Protein AF-A0A7C7VC70-F1 (afdb_monomer_lite)

Sequence (90 aa):
MLKFLIASLVLIIVNLSFSWYALRKWKDYTEKFFLYNKLVSENLLLSKKIEEKLGYKELL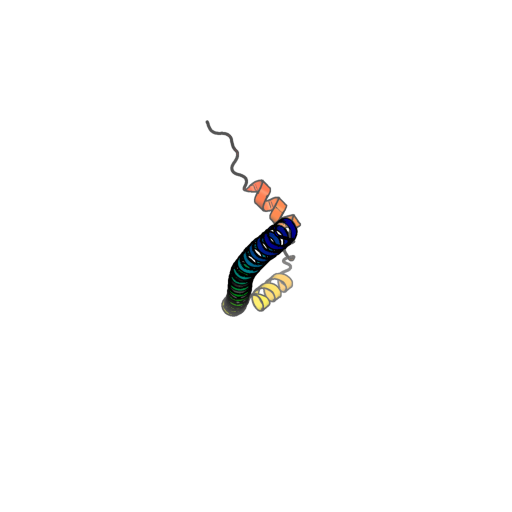RYAKMKGFKDISLEDIKGFLKIYQPSSRSE

Foldseek 3Di:
DVVVVVVVVVVVVVVVVVVVVVVVVVVVVVVVVVVVVVVVVVVVVVVVVVCVVVVVVVVVVVCVVVVHDDQDPVNVVVVVVVVPPPPDDD

pLDDT: mean 78.53, std 12.61, range [38.03, 94.38]

Structure (mmCIF, N/CA/C/O backbone):
data_AF-A0A7C7VC70-F1
#
_entry.id   AF-A0A7C7VC70-F1
#
loop_
_atom_site.group_PDB
_atom_site.id
_atom_site.type_symbol
_atom_site.label_atom_id
_atom_site.label_alt_id
_atom_site.label_comp_id
_atom_site.label_asym_id
_atom_site.label_entity_id
_atom_site.label_seq_id
_atom_site.pdbx_PDB_ins_code
_atom_site.Cartn_x
_atom_site.Cartn_y
_atom_site.Cartn_z
_atom_site.occupancy
_atom_site.B_iso_or_equiv
_atom_site.auth_seq_id
_atom_site.auth_comp_id
_atom_site.auth_asym_id
_atom_site.auth_atom_id
_atom_site.pdbx_PDB_model_num
ATOM 1 N N . MET A 1 1 ? 33.200 -5.993 -41.373 1.00 71.81 1 MET A N 1
ATOM 2 C CA . MET A 1 1 ? 33.839 -5.513 -40.126 1.00 71.81 1 MET A CA 1
ATOM 3 C C . MET A 1 1 ? 33.149 -4.267 -39.576 1.00 71.81 1 MET A C 1
ATOM 5 O O . MET A 1 1 ? 32.452 -4.394 -38.582 1.00 71.81 1 MET A O 1
ATOM 9 N N . LEU A 1 2 ? 33.219 -3.107 -40.246 1.00 86.62 2 LEU A N 1
ATOM 10 C CA . LEU A 1 2 ? 32.647 -1.844 -39.735 1.00 86.62 2 LEU A CA 1
ATOM 11 C C . LEU A 1 2 ? 31.137 -1.902 -39.421 1.00 86.62 2 LEU A C 1
ATOM 13 O O . LEU A 1 2 ? 30.706 -1.428 -38.377 1.00 86.62 2 LEU A O 1
ATOM 17 N N . LYS A 1 3 ? 30.340 -2.556 -40.278 1.00 84.38 3 LYS A N 1
ATOM 18 C CA . LYS A 1 3 ? 28.891 -2.737 -40.059 1.00 84.38 3 LYS A CA 1
ATOM 19 C C . LYS A 1 3 ? 28.566 -3.512 -38.771 1.00 84.38 3 LYS A C 1
ATOM 21 O O . LYS A 1 3 ? 27.601 -3.183 -38.095 1.00 84.38 3 LYS A O 1
ATOM 26 N N . PHE A 1 4 ? 29.390 -4.500 -38.415 1.00 89.56 4 PHE A N 1
ATOM 27 C CA . PHE A 1 4 ? 29.217 -5.285 -37.187 1.00 89.56 4 PHE A CA 1
ATOM 28 C C . PHE A 1 4 ? 29.623 -4.488 -35.944 1.00 89.56 4 PHE A C 1
ATOM 30 O O . PHE A 1 4 ? 28.938 -4.549 -34.931 1.00 89.56 4 PHE A O 1
ATOM 37 N N . LEU A 1 5 ? 30.677 -3.673 -36.051 1.00 89.75 5 LEU A N 1
ATOM 38 C CA . LEU A 1 5 ? 31.092 -2.733 -35.006 1.00 89.75 5 LEU A CA 1
ATOM 39 C C . LEU A 1 5 ? 29.984 -1.723 -34.678 1.00 89.75 5 LEU A C 1
ATOM 41 O O . LEU A 1 5 ? 29.658 -1.519 -33.511 1.00 89.75 5 LEU A O 1
ATOM 45 N N . ILE A 1 6 ? 29.358 -1.148 -35.708 1.00 91.88 6 ILE A N 1
ATOM 46 C CA . ILE A 1 6 ? 28.236 -0.215 -35.547 1.00 91.88 6 ILE A CA 1
ATOM 47 C C . ILE A 1 6 ? 27.027 -0.926 -34.924 1.00 91.88 6 ILE A C 1
ATOM 49 O O . ILE A 1 6 ? 26.430 -0.400 -33.989 1.00 91.88 6 ILE A O 1
ATOM 53 N N . ALA A 1 7 ? 26.693 -2.136 -35.383 1.00 91.69 7 ALA A N 1
ATOM 54 C CA . ALA A 1 7 ? 25.587 -2.911 -34.823 1.00 91.69 7 ALA A CA 1
ATOM 55 C C . ALA A 1 7 ? 25.798 -3.243 -33.332 1.00 91.69 7 ALA A C 1
ATOM 57 O O . ALA A 1 7 ? 24.883 -3.061 -32.530 1.00 91.69 7 ALA A O 1
ATOM 58 N N . SER A 1 8 ? 27.007 -3.654 -32.934 1.00 90.75 8 SER A N 1
ATOM 59 C CA . SER A 1 8 ? 27.345 -3.874 -31.522 1.00 90.75 8 SER A CA 1
ATOM 60 C C . SER A 1 8 ? 27.249 -2.595 -30.694 1.00 90.75 8 SER A C 1
ATOM 62 O O . SER A 1 8 ? 26.731 -2.634 -29.581 1.00 90.75 8 SER A O 1
ATOM 64 N N . LEU A 1 9 ? 27.698 -1.458 -31.230 1.00 93.00 9 LEU A N 1
ATOM 65 C CA . LEU A 1 9 ? 27.619 -0.177 -30.530 1.00 93.00 9 LEU A CA 1
ATOM 66 C C . LEU A 1 9 ? 26.162 0.245 -30.287 1.00 93.00 9 LEU A C 1
ATOM 68 O O . LEU A 1 9 ? 25.815 0.658 -29.183 1.00 93.00 9 LEU A O 1
ATOM 72 N N . VAL A 1 10 ? 25.291 0.078 -31.286 1.00 94.19 10 VAL A N 1
ATOM 73 C CA . VAL A 1 10 ? 23.852 0.354 -31.155 1.00 94.19 10 VAL A CA 1
ATOM 74 C C . VAL A 1 10 ? 23.218 -0.544 -30.094 1.00 94.19 10 VAL A C 1
ATOM 76 O O . VAL A 1 10 ? 22.480 -0.051 -29.243 1.00 94.19 10 VAL A O 1
ATOM 79 N N . LEU A 1 11 ? 23.543 -1.841 -30.086 1.00 93.50 11 LEU A N 1
ATOM 80 C CA . LEU A 1 11 ? 23.043 -2.768 -29.068 1.00 93.50 11 LEU A CA 1
ATOM 81 C C . LEU A 1 11 ? 23.471 -2.352 -27.658 1.00 93.50 11 LEU A C 1
ATOM 83 O O . LEU A 1 11 ? 22.642 -2.366 -26.752 1.00 93.50 11 LEU A O 1
ATOM 87 N N . ILE A 1 12 ? 24.723 -1.925 -27.473 1.00 93.69 12 ILE A N 1
ATOM 88 C CA . ILE A 1 12 ? 25.218 -1.432 -26.180 1.00 93.69 12 ILE A CA 1
ATOM 89 C C . ILE A 1 12 ? 24.425 -0.200 -25.726 1.00 93.69 12 ILE A C 1
ATOM 91 O O . ILE A 1 12 ? 23.981 -0.154 -24.580 1.00 93.69 12 ILE A O 1
ATOM 95 N N . ILE A 1 13 ? 24.194 0.769 -26.616 1.00 94.25 13 ILE A N 1
ATOM 96 C CA . ILE A 1 13 ? 23.462 2.006 -26.296 1.00 94.25 13 ILE A CA 1
ATOM 97 C C . ILE A 1 13 ? 22.008 1.710 -25.910 1.00 94.25 13 ILE A C 1
ATOM 99 O O . ILE A 1 13 ? 21.504 2.253 -24.923 1.00 94.25 13 ILE A O 1
ATOM 103 N N . VAL A 1 14 ? 21.334 0.830 -26.654 1.00 93.38 14 VAL A N 1
ATOM 104 C CA . VAL A 1 14 ? 19.952 0.426 -26.354 1.00 93.38 14 VAL A CA 1
ATOM 105 C C . VAL A 1 14 ? 19.884 -0.270 -24.997 1.00 93.38 14 VAL A C 1
ATOM 107 O O . VAL A 1 14 ? 19.015 0.043 -24.183 1.00 93.38 14 VAL A O 1
ATOM 110 N N . ASN A 1 15 ? 20.836 -1.158 -24.713 1.00 94.38 15 ASN A N 1
ATOM 111 C CA . ASN A 1 15 ? 20.869 -1.916 -23.468 1.00 94.38 15 ASN A CA 1
ATOM 112 C C . ASN A 1 15 ? 21.155 -1.019 -22.251 1.00 94.38 15 ASN A C 1
ATOM 114 O O . ASN A 1 15 ? 20.504 -1.147 -21.212 1.00 94.38 15 ASN A O 1
ATOM 118 N N . LEU A 1 16 ? 22.060 -0.043 -22.397 1.00 93.81 16 LEU A N 1
ATOM 119 C CA . LEU A 1 16 ? 22.313 0.965 -21.364 1.00 93.81 16 LEU A CA 1
ATOM 120 C C . LEU A 1 16 ? 21.067 1.810 -21.090 1.00 93.81 16 LEU A C 1
ATOM 122 O O . LEU A 1 16 ? 20.707 2.034 -19.936 1.00 93.81 16 LEU A O 1
ATOM 126 N N . SER A 1 17 ? 20.397 2.254 -22.154 1.00 91.88 17 SER A N 1
ATOM 127 C CA . SER A 1 17 ? 19.202 3.096 -22.056 1.00 91.88 17 SER A CA 1
ATOM 128 C C . SER A 1 17 ? 18.062 2.361 -21.352 1.00 91.88 17 SER A C 1
ATOM 130 O O . SER A 1 17 ? 17.413 2.914 -20.462 1.00 91.88 17 SER A O 1
ATOM 132 N N . PHE A 1 18 ? 17.853 1.088 -21.701 1.00 91.50 18 PHE A N 1
ATOM 133 C CA . PHE A 1 18 ? 16.857 0.242 -21.052 1.00 91.50 18 PHE A CA 1
ATOM 134 C C . PHE A 1 18 ? 17.199 -0.007 -19.580 1.00 91.50 18 PHE A C 1
ATOM 136 O O . PHE A 1 18 ? 16.339 0.148 -18.715 1.00 91.50 18 PHE A O 1
ATOM 143 N N . SER A 1 19 ? 18.462 -0.314 -19.280 1.00 88.88 19 SER A N 1
ATOM 144 C CA . SER A 1 19 ? 18.930 -0.541 -17.908 1.00 88.88 19 SER A CA 1
ATOM 145 C C . SER A 1 19 ? 18.750 0.702 -17.033 1.00 88.88 19 SER A C 1
ATOM 147 O O . SER A 1 19 ? 18.239 0.609 -15.917 1.00 88.88 19 SER A O 1
ATOM 149 N N . TRP A 1 20 ? 19.090 1.884 -17.555 1.00 93.00 20 TRP A N 1
ATOM 150 C CA . TRP A 1 20 ? 18.884 3.158 -16.865 1.00 93.00 20 TRP A CA 1
ATOM 151 C C . TRP A 1 20 ? 17.403 3.426 -16.583 1.00 93.00 20 TRP A C 1
ATOM 153 O O . TRP A 1 20 ? 17.025 3.812 -15.474 1.00 93.00 20 TRP A O 1
ATOM 163 N N . TYR A 1 21 ? 16.541 3.203 -17.578 1.00 92.00 21 TYR A N 1
ATOM 164 C CA . TYR A 1 21 ? 15.100 3.363 -17.417 1.00 92.00 21 TYR A CA 1
ATOM 165 C C . TYR A 1 21 ? 14.527 2.392 -16.376 1.00 92.00 21 TYR A C 1
ATOM 167 O O . TYR A 1 21 ? 13.751 2.807 -15.512 1.00 92.00 21 TYR A O 1
ATOM 175 N N . ALA A 1 22 ? 14.942 1.124 -16.415 1.00 87.62 22 ALA A N 1
ATOM 176 C CA . ALA A 1 22 ? 14.527 0.104 -15.459 1.00 87.62 22 ALA A CA 1
ATOM 177 C C . ALA A 1 22 ? 14.938 0.472 -14.024 1.00 87.62 22 ALA A C 1
ATOM 179 O O . ALA A 1 22 ? 14.104 0.418 -13.123 1.00 87.62 22 ALA A O 1
ATOM 180 N N . LEU A 1 23 ? 16.174 0.940 -13.823 1.00 88.81 23 LEU A N 1
ATOM 181 C CA . LEU A 1 23 ? 16.662 1.445 -12.534 1.00 88.81 23 LE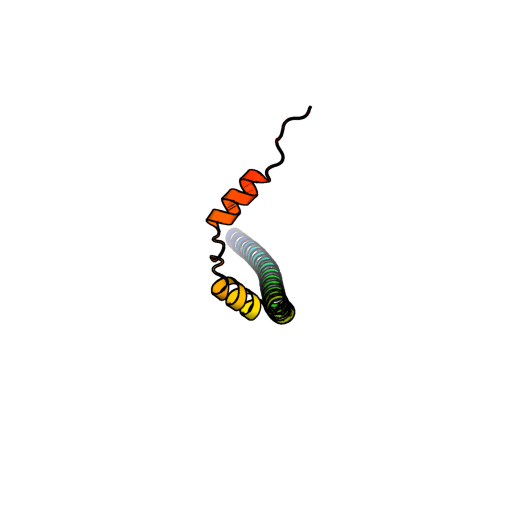U A CA 1
ATOM 182 C C . LEU A 1 23 ? 15.818 2.613 -12.013 1.00 88.81 23 LEU A C 1
ATOM 184 O O . LEU A 1 23 ? 15.435 2.638 -10.842 1.00 88.81 23 LEU A O 1
ATOM 188 N N . ARG A 1 24 ? 15.481 3.569 -12.884 1.00 88.75 24 ARG A N 1
ATOM 189 C CA . ARG A 1 24 ? 14.654 4.719 -12.506 1.00 88.75 24 ARG A CA 1
ATOM 190 C C . ARG A 1 24 ? 13.245 4.294 -12.101 1.00 88.75 24 ARG A C 1
ATOM 192 O O . ARG A 1 24 ? 12.758 4.720 -11.059 1.00 88.75 24 ARG A O 1
ATOM 199 N N . LYS A 1 25 ? 12.612 3.413 -12.880 1.00 85.94 25 LYS A N 1
ATOM 200 C CA . LYS A 1 25 ? 11.290 2.872 -12.543 1.00 85.94 25 LYS A CA 1
ATOM 201 C C . LYS A 1 25 ? 11.314 2.059 -11.257 1.00 85.94 25 LYS A C 1
ATOM 203 O O . LYS A 1 25 ? 10.416 2.221 -10.440 1.00 85.94 25 LYS A O 1
ATOM 208 N N . TRP A 1 26 ? 12.338 1.237 -11.049 1.00 84.19 26 TRP A N 1
ATOM 209 C CA . TRP A 1 26 ? 12.503 0.471 -9.817 1.00 84.19 26 TRP A CA 1
ATOM 210 C C . TRP A 1 26 ? 12.555 1.377 -8.582 1.00 84.19 26 TRP A C 1
ATOM 212 O O . TRP A 1 26 ? 11.889 1.104 -7.581 1.00 84.19 26 TRP A O 1
ATOM 222 N N . LYS A 1 27 ? 13.285 2.495 -8.669 1.00 88.06 27 LYS A N 1
ATOM 223 C CA . LYS A 1 27 ? 13.339 3.498 -7.603 1.00 88.06 27 LYS A CA 1
ATOM 224 C C . LYS A 1 27 ? 11.958 4.097 -7.313 1.00 88.06 27 LYS A C 1
ATOM 226 O O . LYS A 1 27 ? 11.526 4.060 -6.164 1.00 88.06 27 LYS A O 1
ATOM 231 N N . ASP A 1 28 ? 11.236 4.539 -8.345 1.00 87.00 28 ASP A N 1
ATOM 232 C CA . ASP A 1 28 ? 9.877 5.087 -8.198 1.00 87.00 28 ASP A CA 1
ATOM 233 C C . ASP A 1 28 ? 8.914 4.076 -7.545 1.00 87.00 28 ASP A C 1
ATOM 235 O O . ASP A 1 28 ? 8.092 4.437 -6.700 1.00 87.00 28 ASP A O 1
ATOM 239 N N . TYR A 1 29 ? 8.996 2.797 -7.930 1.00 84.94 29 TYR A N 1
ATOM 240 C CA . TYR A 1 29 ? 8.188 1.729 -7.332 1.00 84.94 29 TYR A CA 1
ATOM 241 C C . TYR A 1 29 ? 8.534 1.506 -5.861 1.00 84.94 29 TYR A C 1
ATOM 243 O O . TYR A 1 29 ? 7.630 1.365 -5.039 1.00 84.94 29 TYR A O 1
ATOM 251 N N . THR A 1 30 ? 9.823 1.508 -5.524 1.00 85.00 30 THR A N 1
ATOM 252 C CA . THR A 1 30 ? 10.294 1.296 -4.150 1.00 85.00 30 THR A CA 1
ATOM 253 C C . THR A 1 30 ? 9.841 2.432 -3.234 1.00 85.00 30 THR A C 1
ATOM 255 O O . THR A 1 30 ? 9.340 2.177 -2.139 1.00 85.00 30 THR A O 1
ATOM 258 N N . GLU A 1 31 ? 9.933 3.681 -3.694 1.00 87.19 31 GLU A N 1
ATOM 259 C CA . GLU A 1 31 ? 9.463 4.852 -2.944 1.00 87.19 31 GLU A CA 1
ATOM 260 C C . GLU A 1 31 ? 7.947 4.806 -2.713 1.00 87.19 31 GLU A C 1
ATOM 262 O O . GLU A 1 31 ? 7.483 4.997 -1.586 1.00 87.19 31 GLU A O 1
ATOM 267 N N . LYS A 1 32 ? 7.164 4.473 -3.747 1.00 84.38 32 LYS A N 1
ATOM 268 C CA . LYS A 1 32 ? 5.706 4.315 -3.621 1.00 84.38 32 LYS A CA 1
ATOM 269 C C . LYS A 1 32 ? 5.322 3.175 -2.685 1.00 84.38 32 LYS A C 1
ATOM 271 O O . LYS A 1 32 ? 4.400 3.332 -1.891 1.00 84.38 32 LYS A O 1
ATOM 276 N N . PHE A 1 33 ? 6.023 2.047 -2.758 1.00 85.50 33 PHE A N 1
ATOM 277 C CA . PHE A 1 33 ? 5.787 0.901 -1.884 1.00 85.50 33 PHE A CA 1
ATOM 278 C C . PHE A 1 33 ? 6.091 1.236 -0.421 1.00 85.50 33 PHE A C 1
ATOM 280 O O . PHE A 1 33 ? 5.298 0.927 0.469 1.00 85.50 33 PHE A O 1
ATOM 287 N N . PHE A 1 34 ? 7.202 1.930 -0.166 1.00 88.00 34 PHE A N 1
ATOM 288 C CA . PHE A 1 34 ? 7.554 2.381 1.175 1.00 88.00 34 PHE A CA 1
ATOM 289 C C . PHE A 1 34 ? 6.517 3.363 1.733 1.00 88.00 34 PHE A C 1
ATOM 291 O O . PHE A 1 34 ? 6.058 3.200 2.864 1.00 88.00 34 PHE A O 1
ATOM 298 N N . LEU A 1 35 ? 6.092 4.340 0.925 1.00 87.31 35 LEU A N 1
ATOM 299 C CA . LEU A 1 35 ? 5.058 5.298 1.312 1.00 87.31 35 LEU A CA 1
ATOM 300 C C . LEU A 1 35 ? 3.722 4.604 1.610 1.00 87.31 35 LEU A C 1
ATOM 302 O O . LEU A 1 35 ? 3.091 4.907 2.620 1.00 87.31 35 LEU A O 1
ATOM 306 N N . TYR A 1 36 ? 3.314 3.648 0.773 1.00 81.12 36 TYR A N 1
ATOM 307 C CA . TYR A 1 36 ? 2.106 2.855 0.989 1.00 81.12 36 TYR A CA 1
ATOM 308 C C . TYR A 1 36 ? 2.158 2.097 2.320 1.00 81.12 36 TYR A C 1
ATOM 310 O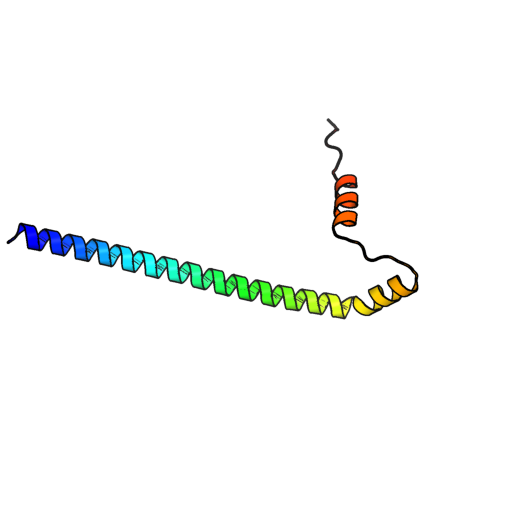 O . TYR A 1 36 ? 1.241 2.222 3.129 1.00 81.12 36 TYR A O 1
ATOM 318 N N . ASN A 1 37 ? 3.250 1.381 2.597 1.00 80.81 37 ASN A N 1
ATOM 319 C CA . ASN A 1 37 ? 3.402 0.649 3.857 1.00 80.81 37 ASN A CA 1
ATOM 320 C C . ASN A 1 37 ? 3.396 1.578 5.073 1.00 80.81 37 ASN A C 1
ATOM 322 O O . ASN A 1 37 ? 2.797 1.247 6.098 1.00 80.81 37 ASN A O 1
ATOM 326 N N . LYS A 1 38 ? 4.022 2.754 4.959 1.00 89.25 38 LYS A N 1
ATOM 327 C CA . LYS A 1 38 ? 3.986 3.771 6.011 1.00 89.25 38 LYS A CA 1
ATOM 328 C C . LYS A 1 38 ? 2.553 4.236 6.280 1.00 89.25 38 LYS A C 1
ATOM 330 O O . LYS A 1 38 ? 2.127 4.213 7.430 1.00 89.25 38 LYS A O 1
ATOM 335 N N . LEU A 1 39 ? 1.799 4.580 5.236 1.00 81.19 39 LEU A N 1
ATOM 336 C CA . LEU A 1 39 ? 0.403 5.013 5.355 1.00 81.19 39 LEU A CA 1
ATOM 337 C C . LEU A 1 39 ? -0.502 3.918 5.932 1.00 81.19 39 LEU A C 1
ATOM 339 O O . LEU A 1 39 ? -1.357 4.213 6.759 1.00 81.19 39 LEU A O 1
ATOM 343 N N . VAL A 1 40 ? -0.309 2.655 5.540 1.00 82.19 40 VAL A N 1
ATOM 344 C CA . VAL A 1 40 ? -1.044 1.514 6.111 1.00 82.19 40 VAL A CA 1
ATOM 345 C C . VAL A 1 40 ? -0.736 1.360 7.599 1.00 82.19 40 VAL A C 1
ATOM 347 O O . VAL A 1 40 ? -1.658 1.220 8.398 1.00 82.19 40 VAL A O 1
ATOM 350 N N . SER A 1 41 ? 0.538 1.438 7.98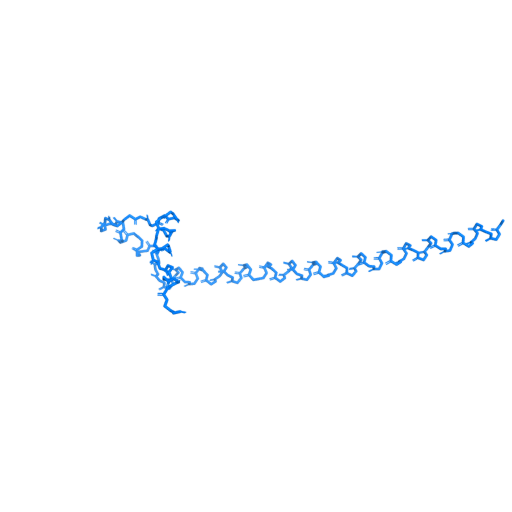8 1.00 83.81 41 SER A N 1
ATOM 351 C CA . SER A 1 41 ? 0.954 1.370 9.394 1.00 83.81 41 SER A CA 1
ATOM 352 C C . SER A 1 41 ? 0.358 2.512 10.225 1.00 83.81 41 SER A C 1
ATOM 354 O O . SER A 1 41 ? -0.213 2.278 11.291 1.00 83.81 41 SER A O 1
ATOM 356 N N . GLU A 1 42 ? 0.407 3.744 9.715 1.00 84.00 42 GLU A N 1
ATOM 357 C CA . GLU A 1 42 ? -0.207 4.908 10.362 1.00 84.00 42 GLU A CA 1
ATOM 358 C C . GLU A 1 42 ? -1.729 4.753 10.492 1.00 84.00 42 GLU A C 1
ATOM 360 O O . GLU A 1 42 ? -2.279 5.040 11.555 1.00 84.00 42 GLU A O 1
ATOM 365 N N . ASN A 1 43 ? -2.409 4.228 9.468 1.00 82.19 43 ASN A N 1
ATOM 366 C CA . ASN A 1 43 ? -3.845 3.945 9.532 1.00 82.19 43 ASN A CA 1
ATOM 367 C C . ASN A 1 43 ? -4.183 2.858 10.556 1.00 82.19 43 ASN A C 1
ATOM 369 O O . ASN A 1 43 ? -5.145 3.007 11.305 1.00 82.19 43 ASN A O 1
ATOM 373 N N . LEU A 1 44 ? -3.392 1.786 10.632 1.00 72.94 44 LEU A N 1
ATOM 374 C CA . LEU A 1 44 ? -3.571 0.742 11.644 1.00 72.94 44 LEU A CA 1
ATOM 375 C C . LEU A 1 44 ? -3.392 1.309 13.059 1.00 72.94 44 LEU A C 1
ATOM 377 O O . LEU A 1 44 ? -4.183 1.005 13.952 1.00 72.94 44 LEU A O 1
ATOM 381 N N . LEU A 1 45 ? -2.404 2.185 13.262 1.00 81.50 45 LEU A N 1
ATOM 382 C CA . LEU A 1 45 ? -2.189 2.876 14.535 1.00 81.50 45 LEU A CA 1
ATOM 383 C C . LEU A 1 45 ? -3.338 3.827 14.883 1.00 81.50 45 LEU A C 1
ATOM 385 O O . LEU A 1 45 ? -3.767 3.870 16.037 1.00 81.50 45 LEU A O 1
ATOM 389 N N . LEU A 1 46 ? -3.848 4.582 13.909 1.00 71.88 46 LEU A N 1
ATOM 390 C CA . LEU A 1 46 ? -5.006 5.457 14.090 1.00 71.88 46 LEU A CA 1
ATOM 391 C C . LEU A 1 46 ? -6.259 4.651 14.425 1.00 71.88 46 LEU A C 1
ATOM 393 O O . LEU A 1 46 ? -6.939 4.979 15.392 1.00 71.88 46 LEU A O 1
ATOM 397 N N . SER A 1 47 ? -6.518 3.566 13.694 1.00 70.31 47 SER A N 1
ATOM 398 C CA . SER A 1 47 ? -7.633 2.657 13.961 1.00 70.31 47 SER A CA 1
ATOM 399 C C . SER A 1 47 ? -7.551 2.090 15.375 1.00 70.31 47 SER A C 1
ATOM 401 O O . SER A 1 47 ? -8.541 2.120 16.100 1.00 70.31 47 SER A O 1
ATOM 403 N N . LYS A 1 48 ? -6.362 1.658 15.813 1.00 77.88 48 LYS A N 1
ATOM 404 C CA . LYS A 1 48 ? -6.144 1.178 17.182 1.00 77.88 48 LYS A CA 1
ATOM 405 C C . LYS A 1 48 ? -6.406 2.269 18.226 1.00 77.88 48 LYS A C 1
ATOM 407 O O . LYS A 1 48 ? -7.097 2.017 19.206 1.00 77.88 48 LYS A O 1
ATOM 412 N N . LYS A 1 49 ? -5.912 3.494 18.010 1.00 77.44 49 LYS A N 1
ATOM 413 C CA . LYS A 1 49 ? -6.169 4.635 18.912 1.00 77.44 49 LYS A CA 1
ATOM 414 C C . LYS A 1 49 ? -7.650 5.006 18.979 1.00 77.44 49 LYS A C 1
ATOM 416 O O . LYS A 1 49 ? -8.124 5.401 20.039 1.00 77.44 49 LYS A O 1
ATOM 421 N N . ILE A 1 50 ? -8.370 4.916 17.862 1.00 72.38 50 ILE A N 1
ATOM 422 C CA . ILE A 1 50 ? -9.820 5.133 17.806 1.00 72.38 50 ILE A CA 1
ATOM 423 C C . ILE A 1 50 ? -10.539 4.038 18.599 1.00 72.38 50 ILE A C 1
ATOM 425 O O . ILE A 1 50 ? -11.402 4.353 19.414 1.00 72.38 50 ILE A O 1
ATOM 429 N N . GLU A 1 51 ? -10.150 2.775 18.414 1.00 73.50 51 GLU A N 1
ATOM 430 C CA . GLU A 1 51 ? -10.711 1.630 19.135 1.00 73.50 51 GLU A CA 1
ATOM 431 C C . GLU A 1 51 ? -10.501 1.749 20.654 1.00 73.50 51 GLU A C 1
ATOM 433 O O . GLU A 1 51 ? -11.444 1.538 21.418 1.00 73.50 51 GLU A O 1
ATOM 438 N N . GLU A 1 52 ? -9.300 2.158 21.081 1.00 79.81 52 GLU A N 1
ATOM 439 C CA . GLU A 1 52 ? -8.959 2.430 22.483 1.00 79.81 52 GLU A CA 1
ATOM 440 C C . GLU A 1 52 ? -9.750 3.619 23.048 1.00 79.81 52 GLU A C 1
ATOM 442 O O . GLU A 1 52 ? -10.333 3.505 24.122 1.00 79.81 52 GLU A O 1
ATOM 447 N N . LYS A 1 53 ? -9.822 4.751 22.331 1.00 74.12 53 LYS A N 1
ATOM 448 C CA . LYS A 1 53 ? -10.531 5.954 22.806 1.00 74.12 53 LYS A CA 1
ATOM 449 C C . LYS A 1 53 ? -12.041 5.778 22.896 1.00 74.12 53 LYS A C 1
ATOM 451 O O . LYS A 1 53 ? -12.657 6.334 23.797 1.00 74.12 53 LYS A O 1
ATOM 456 N N . LEU A 1 54 ? -12.640 5.069 21.944 1.00 72.00 54 LEU A N 1
ATOM 457 C CA . LEU A 1 54 ? -14.080 4.826 21.940 1.00 72.00 54 LEU A CA 1
ATOM 458 C C . LEU A 1 54 ? -14.470 3.675 22.868 1.00 72.00 54 LEU A C 1
ATOM 460 O O . LEU A 1 54 ? -15.660 3.465 23.072 1.00 72.00 54 LEU A O 1
ATOM 464 N N . GLY A 1 55 ? -13.509 2.901 23.389 1.00 74.62 55 GLY A N 1
ATOM 465 C CA . GLY A 1 55 ? -13.816 1.657 24.092 1.00 74.62 55 GLY A CA 1
ATOM 466 C C . GLY A 1 55 ? -14.699 0.761 23.225 1.00 74.62 55 GLY A C 1
ATOM 467 O O . GLY A 1 55 ? -15.666 0.180 23.711 1.00 74.62 55 GLY A O 1
ATOM 468 N N . TYR A 1 56 ? -14.429 0.699 21.914 1.00 71.50 56 TYR A N 1
ATOM 469 C CA . TYR A 1 56 ? -15.370 0.145 20.933 1.00 71.50 56 TYR A CA 1
ATOM 470 C C . TYR A 1 56 ? -15.801 -1.280 21.290 1.00 71.50 56 TYR A C 1
ATOM 472 O O . TYR A 1 56 ? -16.971 -1.620 21.161 1.00 71.50 56 TYR A O 1
ATOM 480 N N . LYS A 1 57 ? -14.889 -2.098 21.829 1.00 74.44 57 LYS A N 1
ATOM 481 C CA . LYS A 1 57 ? -15.205 -3.446 22.323 1.00 74.44 57 LYS A CA 1
ATOM 482 C C . LYS A 1 57 ? -16.182 -3.450 23.496 1.00 74.44 57 LYS A C 1
ATOM 484 O O . LYS A 1 57 ? -17.047 -4.320 23.555 1.00 74.44 57 LYS A O 1
ATOM 489 N N . GLU A 1 58 ? -16.058 -2.506 24.421 1.00 78.44 58 GLU A N 1
ATOM 490 C CA . GLU A 1 58 ? -16.969 -2.369 25.559 1.00 78.44 58 GLU A CA 1
ATOM 491 C C . GLU A 1 58 ? -18.336 -1.865 25.104 1.00 78.44 58 GLU A C 1
ATOM 493 O O . GLU A 1 58 ? -19.351 -2.436 25.497 1.00 78.44 58 GLU A O 1
ATOM 498 N N . LEU A 1 59 ? -18.371 -0.884 24.197 1.00 77.81 59 LEU A N 1
ATOM 499 C CA . LEU A 1 59 ? -19.606 -0.410 23.571 1.00 77.81 59 LEU A CA 1
ATOM 500 C C . LEU A 1 59 ? -20.298 -1.508 22.762 1.00 77.81 59 LEU A C 1
ATOM 502 O O . LEU A 1 59 ? -21.504 -1.688 22.892 1.00 77.81 59 LEU A O 1
ATOM 506 N N . LEU A 1 60 ? -19.551 -2.283 21.974 1.00 78.81 60 LEU A N 1
ATOM 507 C CA . LEU A 1 60 ? -20.084 -3.401 21.197 1.00 78.81 60 LEU A CA 1
ATOM 508 C C . LEU A 1 60 ? -20.631 -4.494 22.123 1.00 78.81 60 LEU A C 1
ATOM 510 O O . LEU A 1 60 ? -21.716 -5.024 21.897 1.00 78.81 60 LEU A O 1
ATOM 514 N N . ARG A 1 61 ? -19.909 -4.810 23.205 1.00 80.38 61 ARG A N 1
ATOM 515 C CA . ARG A 1 61 ? -20.353 -5.770 24.222 1.00 80.38 61 ARG A CA 1
ATOM 516 C C . ARG A 1 61 ? -21.619 -5.284 24.929 1.00 80.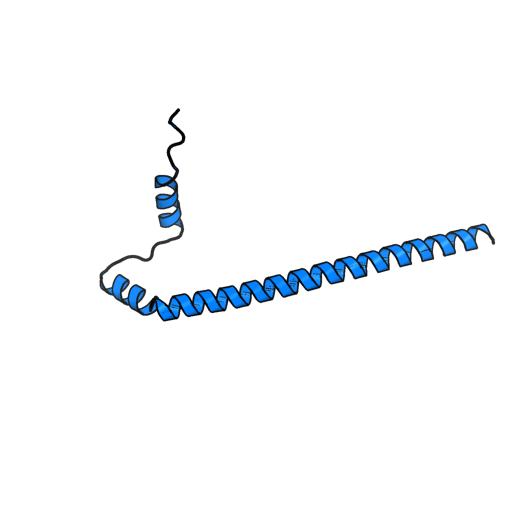38 61 ARG A C 1
ATOM 518 O O . ARG A 1 61 ? -22.549 -6.067 25.099 1.00 80.38 61 ARG A O 1
ATOM 525 N N . TYR A 1 62 ? -21.678 -4.006 25.291 1.00 81.94 62 TYR A N 1
ATOM 526 C CA . TYR A 1 62 ? -22.856 -3.383 25.886 1.00 81.94 62 TYR A CA 1
ATOM 527 C C . TYR A 1 62 ? -24.051 -3.387 24.923 1.00 81.94 62 TYR A C 1
ATOM 529 O O . TYR A 1 62 ? -25.149 -3.785 25.307 1.00 81.94 62 TYR A O 1
ATOM 537 N N . ALA A 1 63 ? -23.840 -3.028 23.657 1.00 81.56 63 ALA A N 1
ATOM 538 C CA . ALA A 1 63 ? -24.866 -3.045 22.620 1.00 81.56 63 ALA A CA 1
ATOM 539 C C . ALA A 1 63 ? -25.421 -4.464 22.404 1.00 81.56 63 ALA A C 1
ATOM 541 O O . ALA A 1 63 ? -26.636 -4.660 22.436 1.00 81.56 63 ALA A O 1
ATOM 542 N N . LYS A 1 64 ? -24.555 -5.482 22.310 1.00 83.62 64 LYS A N 1
ATOM 543 C CA . LYS A 1 64 ? -24.979 -6.890 22.225 1.00 83.62 64 LYS A CA 1
ATOM 544 C C . LYS A 1 64 ? -25.767 -7.337 23.454 1.00 83.62 64 LYS A C 1
ATOM 546 O O . LYS A 1 64 ? -26.806 -7.970 23.307 1.00 83.62 64 LYS A O 1
ATOM 551 N N . MET A 1 65 ? -25.329 -6.962 24.660 1.00 85.69 65 MET A N 1
ATOM 552 C CA . MET A 1 65 ? -26.076 -7.237 25.897 1.00 85.69 65 MET A CA 1
ATOM 553 C C . MET A 1 65 ? -27.458 -6.572 25.918 1.00 85.69 65 MET A C 1
ATOM 555 O O . MET A 1 65 ? -28.386 -7.111 26.511 1.00 85.69 65 MET A O 1
ATOM 559 N N . LYS A 1 66 ? -27.608 -5.412 25.274 1.00 89.00 66 LYS A N 1
ATOM 560 C CA . LYS A 1 66 ? -28.889 -4.712 25.116 1.00 89.00 66 LYS A CA 1
ATOM 561 C C . LYS A 1 66 ? -29.723 -5.216 23.931 1.00 89.00 66 LYS A C 1
ATOM 563 O O . LYS A 1 66 ? -30.806 -4.688 23.705 1.00 89.00 66 LYS A O 1
ATOM 568 N N . GLY A 1 67 ? -29.260 -6.242 23.213 1.00 84.75 67 GLY A N 1
ATOM 569 C CA . GLY A 1 67 ? -29.990 -6.875 22.113 1.00 84.75 67 GLY A CA 1
ATOM 570 C C . GLY A 1 67 ? -29.802 -6.209 20.747 1.00 84.75 67 GLY A C 1
ATOM 571 O O . GLY A 1 67 ? -30.508 -6.565 19.804 1.00 84.75 67 GLY A O 1
ATOM 572 N N . PHE A 1 68 ? -28.861 -5.270 20.606 1.00 82.06 68 PHE A N 1
ATOM 573 C CA . PHE A 1 68 ? -28.516 -4.704 19.301 1.00 82.06 68 PHE A CA 1
ATOM 574 C C . PHE A 1 68 ? -27.772 -5.746 18.450 1.00 82.06 68 PHE A C 1
ATOM 576 O O . PHE A 1 68 ? -26.863 -6.426 18.935 1.00 82.06 68 PHE A O 1
ATOM 583 N N . LYS A 1 69 ? -28.158 -5.871 17.173 1.00 78.94 69 LYS A N 1
ATOM 584 C CA . LYS A 1 69 ? -27.473 -6.715 16.181 1.00 78.94 69 LYS A CA 1
ATOM 585 C C . LYS A 1 69 ? -26.294 -5.966 15.558 1.00 78.94 69 LYS A C 1
ATOM 587 O O . LYS A 1 69 ? -26.362 -4.752 15.382 1.00 78.94 69 LYS A O 1
ATOM 592 N N . ASP A 1 70 ? -25.240 -6.704 15.209 1.00 73.44 70 ASP A N 1
ATOM 593 C CA . ASP A 1 70 ? -24.113 -6.151 14.454 1.00 73.44 70 ASP A CA 1
ATOM 594 C C . ASP A 1 70 ? -24.605 -5.663 13.084 1.00 73.44 70 ASP A C 1
ATOM 596 O O . ASP A 1 70 ? -25.337 -6.374 12.395 1.00 73.44 70 ASP A O 1
ATOM 600 N N . ILE A 1 71 ? -24.208 -4.449 12.702 1.00 71.62 71 ILE A N 1
ATOM 601 C CA . ILE A 1 71 ? -24.558 -3.862 11.406 1.00 71.62 71 ILE A CA 1
ATOM 602 C C . ILE A 1 71 ? -23.671 -4.513 10.343 1.00 71.62 71 ILE A C 1
ATOM 604 O O . ILE A 1 71 ? -22.445 -4.388 10.385 1.00 71.62 71 ILE A O 1
ATOM 608 N N . SER A 1 72 ? -24.283 -5.205 9.386 1.00 71.81 72 SER A N 1
ATOM 609 C CA . SER A 1 72 ? -23.576 -5.798 8.256 1.00 71.81 72 SER A CA 1
ATOM 610 C C . SER A 1 72 ? -23.306 -4.766 7.153 1.00 71.81 72 SER A C 1
ATOM 612 O O . SER A 1 72 ? -23.951 -3.720 7.056 1.00 71.81 72 SER A O 1
ATOM 614 N N . LEU A 1 73 ? -22.365 -5.075 6.257 1.00 65.62 73 LEU A N 1
ATOM 615 C CA . LEU A 1 73 ? -22.116 -4.273 5.050 1.00 65.62 73 LEU A CA 1
ATOM 616 C C . LEU A 1 73 ? -23.356 -4.160 4.142 1.00 65.62 73 LEU A C 1
ATOM 618 O O . LEU A 1 73 ? -23.476 -3.194 3.386 1.00 65.62 73 LEU A O 1
ATOM 622 N N . GLU A 1 74 ? -24.278 -5.120 4.206 1.00 68.88 74 GLU A N 1
ATOM 623 C CA . GLU A 1 74 ? -25.550 -5.097 3.477 1.00 68.88 74 GLU A CA 1
ATOM 624 C C . GLU A 1 74 ? -26.531 -4.079 4.070 1.00 68.88 74 GLU A C 1
ATOM 626 O O . GLU A 1 74 ? -27.140 -3.315 3.317 1.00 68.88 74 GLU A O 1
ATOM 631 N N . ASP A 1 75 ? -26.593 -3.973 5.400 1.00 65.75 75 ASP A N 1
ATOM 632 C CA . ASP A 1 75 ? -27.403 -2.966 6.100 1.00 65.75 75 ASP A CA 1
ATOM 633 C C . ASP A 1 75 ? -26.923 -1.540 5.780 1.00 65.75 75 ASP A C 1
ATOM 635 O O . ASP A 1 75 ? -27.721 -0.632 5.534 1.00 65.75 75 ASP A O 1
ATOM 639 N N . ILE A 1 76 ? -25.601 -1.352 5.685 1.00 66.88 76 ILE A N 1
ATOM 640 C CA . ILE A 1 76 ? -24.980 -0.069 5.318 1.00 66.88 76 ILE A CA 1
ATOM 641 C C . ILE A 1 76 ? -25.318 0.313 3.872 1.00 66.88 76 ILE A C 1
ATOM 643 O O . ILE A 1 76 ? -25.622 1.473 3.596 1.00 66.88 76 ILE A O 1
ATOM 647 N N . LYS A 1 77 ? -25.315 -0.646 2.934 1.00 64.19 77 LYS A N 1
ATOM 648 C CA . LYS A 1 77 ? -25.723 -0.394 1.538 1.00 64.19 77 LYS A CA 1
ATOM 649 C C . LYS A 1 77 ? -27.185 0.043 1.440 1.00 64.19 77 LYS A C 1
ATOM 651 O O . LYS A 1 77 ? -27.496 0.913 0.626 1.00 64.19 77 LYS A O 1
ATOM 656 N N . GLY A 1 78 ? -28.063 -0.537 2.259 1.00 63.56 78 GLY A N 1
ATOM 657 C CA . GLY A 1 78 ? -29.459 -0.113 2.378 1.00 63.56 78 GLY A CA 1
ATOM 658 C C . GLY A 1 78 ? -29.575 1.330 2.870 1.00 63.56 78 GLY A C 1
ATOM 659 O O . GLY A 1 78 ? -30.252 2.141 2.243 1.00 63.56 78 GLY A O 1
ATOM 660 N N . PHE A 1 79 ? -28.838 1.681 3.925 1.00 61.69 79 PHE A N 1
ATOM 661 C CA . PHE A 1 79 ? -28.834 3.030 4.497 1.00 61.69 79 PHE A CA 1
ATOM 662 C C . PHE A 1 79 ? -28.263 4.091 3.539 1.00 61.69 79 PHE A C 1
ATOM 664 O O . PHE A 1 79 ? -28.834 5.168 3.379 1.00 61.69 79 PHE A O 1
ATOM 671 N N . LEU A 1 80 ? -27.173 3.776 2.834 1.00 59.72 80 LEU A N 1
ATOM 672 C CA . LEU A 1 80 ? -26.555 4.678 1.854 1.00 59.72 80 LEU A CA 1
ATOM 673 C C . LEU A 1 80 ? -27.424 4.893 0.607 1.00 59.72 80 LEU A C 1
ATOM 675 O O . LEU A 1 80 ? -27.377 5.971 0.021 1.00 59.72 80 LEU A O 1
ATOM 679 N N . LYS A 1 81 ? -28.246 3.910 0.212 1.00 58.75 81 LYS A N 1
ATOM 680 C CA . LYS A 1 81 ? -29.260 4.098 -0.840 1.00 58.75 81 LYS A CA 1
ATOM 681 C C . LYS A 1 81 ? -30.369 5.062 -0.415 1.00 58.75 81 LYS A C 1
ATOM 683 O O . LYS A 1 81 ? -30.841 5.817 -1.254 1.00 58.75 81 LYS A O 1
ATOM 688 N N . ILE A 1 82 ? -30.760 5.056 0.861 1.00 59.88 82 ILE A N 1
ATOM 689 C CA . ILE A 1 82 ? -31.763 5.987 1.413 1.00 59.88 82 ILE A CA 1
ATOM 690 C C . ILE A 1 82 ? -31.211 7.422 1.459 1.00 59.88 82 ILE A C 1
ATOM 692 O O . ILE A 1 82 ? -31.962 8.375 1.286 1.00 59.88 82 ILE A O 1
ATOM 696 N N . TYR A 1 83 ? -29.895 7.572 1.634 1.00 55.41 83 TYR A N 1
ATOM 697 C CA . TYR A 1 83 ? -29.201 8.862 1.668 1.00 55.41 83 TYR A CA 1
ATOM 698 C C . TYR A 1 83 ? -28.679 9.355 0.312 1.00 55.41 83 TYR A C 1
ATOM 700 O O . TYR A 1 83 ? -28.026 10.400 0.277 1.00 55.41 83 TYR A O 1
ATOM 708 N N . GLN A 1 84 ? -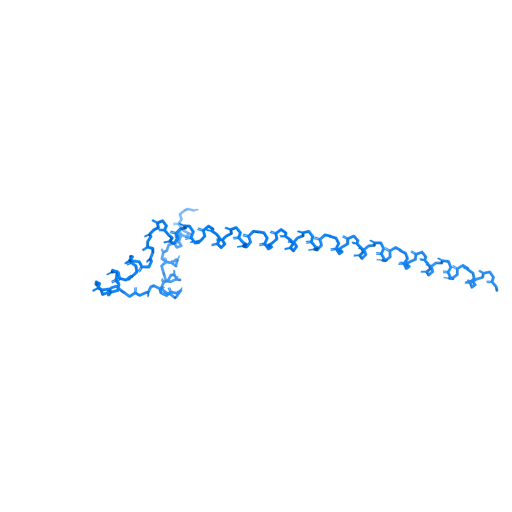28.951 8.663 -0.804 1.00 54.88 84 GLN A N 1
ATOM 709 C CA . GLN A 1 84 ? -28.727 9.276 -2.113 1.00 54.88 84 GLN A CA 1
ATOM 710 C C . GLN A 1 84 ? -29.626 10.516 -2.199 1.00 54.88 84 GLN A C 1
ATOM 712 O O . GLN A 1 84 ? -30.848 10.364 -2.155 1.00 54.88 84 GLN A O 1
ATOM 717 N N . PRO A 1 85 ? -29.061 11.737 -2.290 1.00 51.31 85 PRO A N 1
ATOM 718 C CA . PRO A 1 85 ? -29.878 12.925 -2.449 1.00 51.31 85 PRO A CA 1
ATOM 719 C C . PRO A 1 85 ? -30.685 12.727 -3.727 1.00 51.31 85 PRO A C 1
ATOM 721 O O . PRO A 1 85 ? -30.115 12.429 -4.780 1.00 51.31 85 PRO A O 1
ATOM 724 N N . SER A 1 86 ? -32.012 12.812 -3.621 1.00 54.00 86 SER A N 1
ATOM 725 C CA . SER A 1 86 ? -32.892 12.731 -4.777 1.00 54.00 86 SER A CA 1
ATOM 726 C C . SER A 1 86 ? -32.414 13.760 -5.793 1.00 54.00 86 SER A C 1
ATOM 728 O O . SER A 1 86 ? -32.492 14.961 -5.545 1.00 54.00 86 SER A O 1
ATOM 730 N N . SER A 1 87 ? -31.905 13.299 -6.929 1.00 57.09 87 SER A N 1
ATOM 731 C CA . SER A 1 87 ? -31.481 14.136 -8.048 1.00 57.09 87 SER A CA 1
ATOM 732 C C . SER A 1 87 ? -32.692 14.715 -8.791 1.00 57.09 87 SER A C 1
ATOM 734 O O . SER A 1 87 ? -32.851 14.519 -9.995 1.00 57.09 87 SER A O 1
ATOM 736 N N . ARG A 1 88 ? -33.585 15.401 -8.067 1.00 52.81 88 ARG A N 1
ATOM 737 C CA . ARG A 1 88 ? -34.708 16.168 -8.613 1.00 52.81 88 ARG A CA 1
ATOM 738 C C . ARG A 1 88 ? -35.008 17.402 -7.768 1.00 52.81 88 ARG A C 1
ATOM 740 O O . ARG A 1 88 ? -35.769 17.320 -6.811 1.00 52.81 88 ARG A O 1
ATOM 747 N N . SER A 1 89 ? -34.418 18.509 -8.207 1.00 43.50 89 SER A N 1
ATOM 748 C CA . SER A 1 89 ? -34.874 19.905 -8.112 1.00 43.50 89 SER A CA 1
ATOM 749 C C . SER A 1 89 ? -33.667 20.734 -8.576 1.00 43.50 89 SER A C 1
ATOM 751 O O . SER A 1 89 ? -32.662 20.737 -7.871 1.00 43.50 89 SER A O 1
ATOM 753 N N . GLU A 1 90 ? -33.595 21.331 -9.762 1.00 38.03 90 GLU A N 1
ATOM 754 C CA . GLU A 1 90 ? -34.577 21.782 -10.761 1.00 38.03 90 GLU A CA 1
ATOM 755 C C . GLU A 1 90 ? -33.997 21.620 -12.178 1.00 38.03 90 GLU A C 1
ATOM 757 O O . GLU A 1 90 ? -32.749 21.614 -12.307 1.00 38.03 90 GLU A O 1
#

Secondary structure (DSSP, 8-state):
-HHHHHHHHHHHHHHHHHHHHHHHHHHHHHHHHHHHHHHHHHHHHHHHHHHHHHTHHHHHHHHHHTTPPPPPHHHHHHHHHHTS--S---

Radius of gyration: 28.76 Å; chains: 1; bounding box: 69×29×66 Å